Protein AF-A0A0G1TAV7-F1 (afdb_monomer_lite)

Secondary structure (DSSP, 8-state):
-EEEEEEEEETTEEEEEEEEEE---S--HHHHHHHHHTTSEEEEE--TTSS---EEEEE-GGG-------

Foldseek 3Di:
DDWDWDWDDDPNDIDTDGDDDDDDDDDDPVVVVVCVVVVQWDWDQPCVPVDGPDIDIDGDPVPPPDPDPD

Structure (mmCIF, N/CA/C/O backbone):
data_AF-A0A0G1TAV7-F1
#
_entry.id   AF-A0A0G1TAV7-F1
#
loop_
_atom_site.group_PDB
_atom_site.id
_atom_site.type_symbol
_atom_site.label_atom_id
_atom_site.label_alt_id
_atom_site.label_comp_id
_atom_site.label_asym_id
_atom_site.label_entity_id
_atom_site.label_seq_id
_atom_site.pdbx_PDB_ins_code
_atom_site.Cartn_x
_atom_site.Cartn_y
_atom_site.Cartn_z
_atom_site.occupancy
_atom_site.B_iso_or_equiv
_atom_site.auth_seq_id
_atom_site.auth_comp_id
_atom_site.auth_asym_id
_atom_site.auth_atom_id
_atom_site.pdbx_PDB_model_num
ATOM 1 N N . PHE A 1 1 ? 7.035 4.047 7.155 1.00 88.38 1 PHE A N 1
ATOM 2 C CA . PHE A 1 1 ? 6.592 2.866 7.926 1.00 88.38 1 PHE A CA 1
ATOM 3 C C . PHE A 1 1 ? 5.216 2.434 7.439 1.00 88.38 1 PHE A C 1
ATOM 5 O O . PHE A 1 1 ? 4.452 3.293 7.024 1.00 88.38 1 PHE A O 1
ATOM 12 N N . TYR A 1 2 ? 4.911 1.138 7.481 1.00 91.94 2 TYR A N 1
ATOM 13 C CA . TYR A 1 2 ? 3.586 0.565 7.234 1.00 91.94 2 TYR A CA 1
ATOM 14 C C . TYR A 1 2 ? 3.102 -0.091 8.526 1.00 91.94 2 TYR A C 1
ATOM 16 O O . TYR A 1 2 ? 3.826 -0.900 9.109 1.00 91.94 2 TYR A O 1
ATOM 24 N N . VAL A 1 3 ? 1.907 0.271 8.989 1.00 93.19 3 VAL A N 1
ATOM 25 C CA . VAL A 1 3 ? 1.343 -0.225 10.249 1.00 93.19 3 VAL A CA 1
ATOM 26 C C . VAL A 1 3 ? 0.069 -0.996 9.942 1.00 93.19 3 VAL A C 1
ATOM 28 O O . VAL A 1 3 ? -0.836 -0.469 9.300 1.00 93.19 3 VAL A O 1
ATOM 31 N N . LYS A 1 4 ? -0.005 -2.240 10.414 1.00 93.56 4 LYS A N 1
ATOM 32 C CA . LYS A 1 4 ? -1.226 -3.043 10.372 1.00 93.56 4 LYS A CA 1
ATOM 33 C C . LYS A 1 4 ? -1.977 -2.870 11.688 1.00 93.56 4 LYS A C 1
ATOM 35 O O . LYS A 1 4 ? -1.381 -2.968 12.765 1.00 93.56 4 LYS A O 1
ATOM 40 N N . ALA A 1 5 ? -3.279 -2.638 11.584 1.00 96.19 5 ALA A N 1
ATOM 41 C CA . ALA A 1 5 ? -4.176 -2.562 12.723 1.00 96.19 5 ALA A CA 1
ATOM 42 C C . ALA A 1 5 ? -5.318 -3.568 12.579 1.00 96.19 5 ALA A C 1
ATOM 44 O O . ALA A 1 5 ? -5.862 -3.743 11.488 1.00 96.19 5 ALA A O 1
ATOM 45 N N . ASP A 1 6 ? -5.690 -4.187 13.694 1.00 97.00 6 ASP A N 1
ATOM 46 C CA . ASP A 1 6 ? -6.957 -4.895 13.821 1.00 97.00 6 ASP A CA 1
ATOM 47 C C . ASP A 1 6 ? -8.034 -3.880 14.220 1.00 97.00 6 ASP A C 1
ATOM 49 O O . ASP A 1 6 ? -7.809 -3.040 15.099 1.00 97.00 6 ASP A O 1
ATOM 53 N N . VAL A 1 7 ? -9.196 -3.942 13.567 1.00 96.94 7 VAL A N 1
ATOM 54 C CA . VAL A 1 7 ? -10.281 -2.970 13.756 1.00 96.94 7 VAL A CA 1
ATOM 55 C C . VAL A 1 7 ? -11.479 -3.647 14.403 1.00 96.94 7 VAL A C 1
ATOM 57 O O . VAL A 1 7 ? -11.937 -4.697 13.955 1.00 96.94 7 VAL A O 1
ATOM 60 N N . LYS A 1 8 ? -12.025 -3.016 15.442 1.00 97.88 8 LYS A N 1
ATOM 61 C CA . LYS A 1 8 ? -13.276 -3.420 16.087 1.00 97.88 8 LYS A CA 1
ATOM 62 C C . LYS A 1 8 ? -14.251 -2.251 16.078 1.00 97.88 8 LYS A C 1
ATOM 64 O O . LYS A 1 8 ? -13.920 -1.187 16.587 1.00 97.88 8 LYS A O 1
ATOM 69 N N . LYS A 1 9 ? -15.475 -2.453 15.582 1.00 98.12 9 LYS A N 1
ATOM 70 C CA . LYS A 1 9 ? -16.564 -1.469 15.714 1.00 98.12 9 LYS A CA 1
ATOM 71 C C . LYS A 1 9 ? -17.494 -1.877 16.857 1.00 98.12 9 LYS A C 1
ATOM 73 O O . LYS A 1 9 ? -17.944 -3.019 16.899 1.00 98.12 9 LYS A O 1
ATOM 78 N N . LYS A 1 10 ? -17.770 -0.975 17.803 1.00 97.94 10 LYS A N 1
ATOM 79 C CA . LYS A 1 10 ? -18.731 -1.195 18.900 1.00 97.94 10 LYS A CA 1
ATOM 80 C C . LYS A 1 10 ? -19.422 0.120 19.260 1.00 97.94 10 LYS A C 1
ATOM 82 O O . LYS A 1 10 ? -18.746 1.111 19.512 1.00 97.94 10 LYS A O 1
ATOM 87 N N . ASN A 1 11 ? -20.756 0.113 19.319 1.00 96.75 11 ASN A N 1
ATOM 88 C CA . ASN A 1 11 ? -21.589 1.270 19.685 1.00 96.75 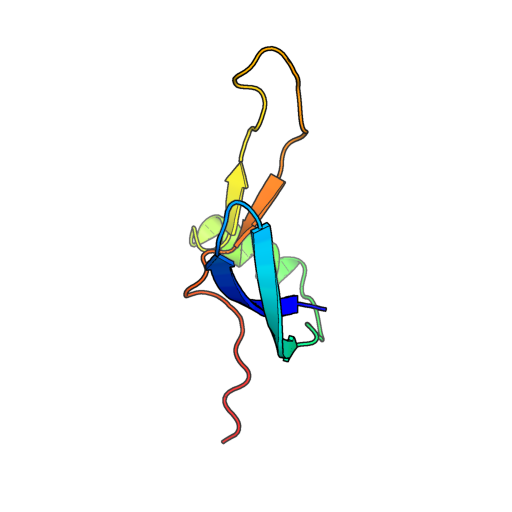11 ASN A CA 1
ATOM 89 C C . ASN A 1 11 ? -21.258 2.540 18.872 1.00 96.75 11 ASN A C 1
ATOM 91 O O . ASN A 1 11 ? -21.054 3.608 19.442 1.00 96.75 11 ASN A O 1
ATOM 95 N N . GLY A 1 12 ? -21.110 2.409 17.549 1.00 96.88 12 GLY A N 1
ATOM 96 C CA . GLY A 1 12 ? -20.768 3.528 16.657 1.00 96.88 12 GLY A CA 1
ATOM 97 C C . GLY A 1 12 ? -19.325 4.039 16.766 1.00 96.88 12 GLY A C 1
ATOM 98 O O . GLY A 1 12 ? -18.955 4.950 16.034 1.00 96.88 12 GLY A O 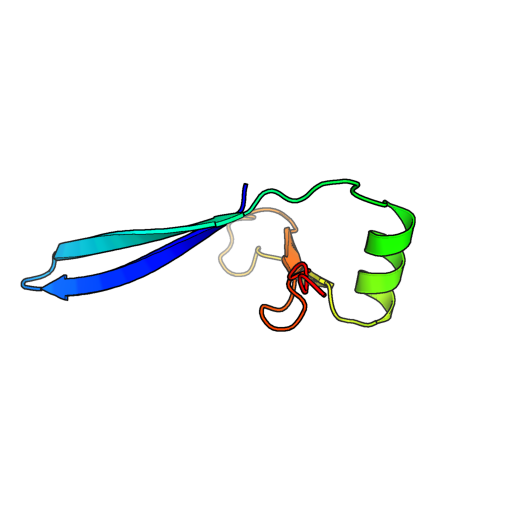1
ATOM 99 N N . LYS 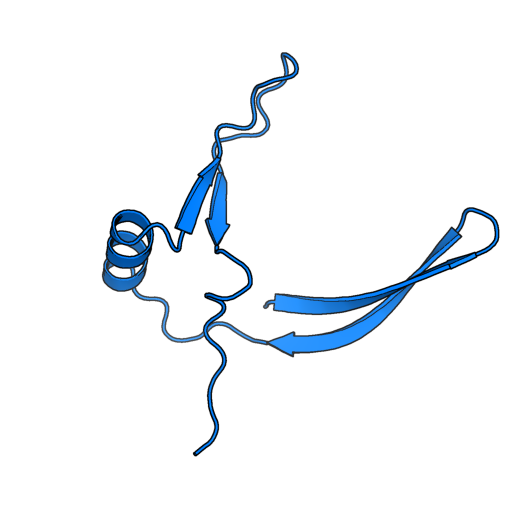A 1 13 ? -18.494 3.456 17.640 1.00 97.69 13 LYS A N 1
ATOM 100 C CA . LYS A 1 13 ? -17.073 3.798 17.779 1.00 97.69 13 LYS A CA 1
ATOM 101 C C . LYS A 1 13 ? -16.194 2.728 17.146 1.00 97.69 13 LYS A C 1
ATOM 103 O O . LYS A 1 13 ? -16.435 1.529 17.320 1.00 97.69 13 LYS A O 1
ATOM 108 N N . GLU A 1 14 ? -15.160 3.165 16.440 1.00 98.06 14 GLU A N 1
ATOM 109 C CA . GLU A 1 14 ? -14.111 2.293 15.917 1.00 98.06 14 GLU A CA 1
ATOM 110 C C . GLU A 1 14 ? -12.910 2.283 16.864 1.00 98.06 14 GLU A C 1
ATOM 112 O O . GLU A 1 14 ? -12.438 3.325 17.313 1.00 98.06 14 GLU A O 1
ATOM 117 N N . PHE A 1 15 ? -12.424 1.087 17.167 1.00 98.06 15 PHE A N 1
ATOM 118 C CA . PHE A 1 15 ? -11.260 0.835 18.001 1.00 98.06 15 PHE A CA 1
ATOM 119 C C . PHE A 1 15 ? -10.185 0.182 17.142 1.00 98.06 15 PHE A C 1
ATOM 121 O O . PHE A 1 15 ? -10.469 -0.755 16.393 1.00 98.06 15 PHE A O 1
ATOM 128 N N . TYR A 1 16 ? -8.953 0.653 17.295 1.00 97.75 16 TYR A N 1
ATOM 129 C CA . TYR A 1 16 ? -7.807 0.213 16.512 1.00 97.75 16 TYR A CA 1
ATOM 130 C C . TYR A 1 16 ? -6.763 -0.395 17.441 1.00 97.75 16 TYR A C 1
ATOM 132 O O . TYR A 1 16 ? -6.312 0.253 18.384 1.00 97.75 16 TYR A O 1
ATOM 140 N N . LYS A 1 17 ? -6.364 -1.638 17.171 1.00 97.62 17 LYS A N 1
ATOM 141 C CA . LYS A 1 17 ? -5.213 -2.272 17.816 1.00 97.62 17 LYS A CA 1
ATOM 142 C C . LYS A 1 17 ? -4.082 -2.355 16.801 1.00 97.62 17 LYS A C 1
ATOM 144 O O . LYS A 1 17 ? -4.124 -3.190 15.903 1.00 97.62 17 LYS A O 1
ATOM 149 N N . PHE A 1 18 ? -3.067 -1.510 16.945 1.00 96.31 18 PHE A N 1
ATOM 150 C CA . PHE A 1 18 ? -1.867 -1.571 16.110 1.00 96.31 18 PHE A CA 1
ATOM 151 C C . PHE A 1 18 ? -1.056 -2.816 16.483 1.00 96.31 18 PHE A C 1
ATOM 153 O O . PHE A 1 18 ? -0.534 -2.909 17.591 1.00 96.31 18 PHE A O 1
ATOM 160 N N . SER A 1 19 ? -1.005 -3.799 15.587 1.00 93.62 19 SER A N 1
ATOM 161 C CA . SER A 1 19 ? -0.476 -5.136 15.885 1.00 93.62 19 SER A CA 1
ATOM 162 C C . SER A 1 19 ? 0.854 -5.432 15.200 1.00 93.62 19 SER A C 1
ATOM 164 O O . SER A 1 19 ? 1.590 -6.307 15.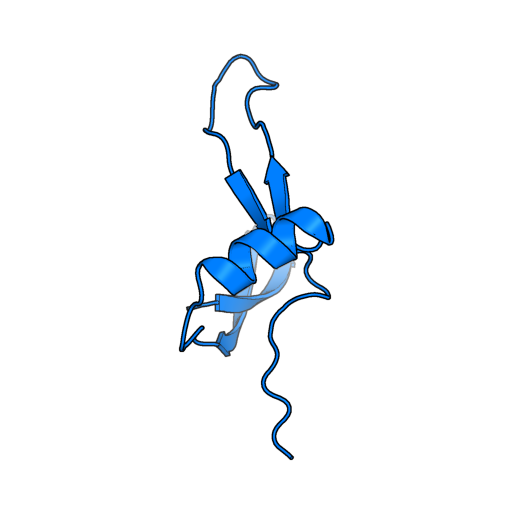651 1.00 93.62 19 SER A O 1
ATOM 166 N N . LYS A 1 20 ? 1.198 -4.703 14.132 1.00 91.88 20 LYS A N 1
ATOM 167 C CA . LYS A 1 20 ? 2.472 -4.873 13.425 1.00 91.88 20 LYS A CA 1
ATOM 168 C C . LYS A 1 20 ? 2.938 -3.569 12.792 1.00 91.88 20 LYS A C 1
ATOM 170 O O . LYS A 1 20 ? 2.146 -2.870 12.165 1.00 91.88 20 LYS A O 1
ATOM 175 N N . ILE A 1 21 ? 4.236 -3.298 12.887 1.00 93.38 21 ILE A N 1
ATOM 176 C CA . ILE A 1 21 ? 4.912 -2.211 12.177 1.00 93.38 21 ILE A CA 1
ATOM 177 C C . ILE A 1 21 ? 6.007 -2.784 11.276 1.00 93.38 21 ILE A C 1
ATOM 179 O O . ILE A 1 21 ? 6.723 -3.706 11.655 1.00 93.38 21 ILE A O 1
ATOM 183 N N . MET A 1 22 ? 6.111 -2.251 10.063 1.00 91.44 22 MET A N 1
ATOM 184 C CA . MET A 1 22 ? 7.131 -2.597 9.077 1.00 91.44 22 MET A CA 1
ATOM 185 C C . MET A 1 22 ? 7.779 -1.317 8.542 1.00 91.44 22 MET A C 1
ATOM 187 O O . MET A 1 22 ? 7.121 -0.284 8.384 1.00 91.44 22 MET A O 1
ATOM 191 N N . MET A 1 23 ? 9.071 -1.374 8.230 1.00 92.00 23 MET A N 1
ATOM 192 C CA . MET A 1 23 ? 9.791 -0.286 7.572 1.00 92.00 23 MET A CA 1
ATOM 193 C C . MET A 1 23 ? 10.250 -0.761 6.197 1.00 92.00 23 MET A C 1
ATOM 195 O O . MET A 1 23 ? 11.031 -1.702 6.100 1.00 92.00 23 MET A O 1
ATOM 199 N N . LEU A 1 24 ? 9.795 -0.085 5.140 1.00 91.19 24 LEU A N 1
ATOM 200 C CA . LEU A 1 24 ? 10.393 -0.263 3.824 1.00 91.19 24 LEU A CA 1
ATOM 201 C C . LEU A 1 24 ? 11.822 0.283 3.864 1.00 91.19 24 LEU A C 1
ATOM 203 O O . LEU A 1 24 ? 12.040 1.431 4.250 1.00 91.19 24 LEU A O 1
ATOM 207 N N . ARG A 1 25 ? 12.782 -0.541 3.460 1.00 90.88 25 ARG A N 1
ATOM 208 C CA . ARG A 1 25 ? 14.194 -0.176 3.331 1.00 90.88 25 ARG A CA 1
ATOM 209 C C . ARG A 1 25 ? 14.631 -0.445 1.897 1.00 90.88 25 ARG A C 1
ATOM 211 O O . ARG A 1 25 ? 14.028 -1.278 1.229 1.00 90.88 25 ARG A O 1
ATOM 218 N N . LYS A 1 26 ? 15.696 0.232 1.453 1.00 92.31 26 LYS A N 1
ATOM 219 C CA . LYS A 1 26 ? 16.304 0.026 0.125 1.00 92.31 26 LYS A CA 1
ATOM 220 C C . LYS A 1 26 ? 15.291 0.188 -1.022 1.00 92.31 26 LYS A C 1
ATOM 222 O O . LYS A 1 26 ? 15.175 -0.679 -1.882 1.00 92.31 26 LYS A O 1
ATOM 227 N N . PHE A 1 27 ? 14.529 1.284 -1.007 1.00 93.56 27 PHE A N 1
ATOM 228 C CA . PHE A 1 27 ? 13.639 1.608 -2.122 1.00 93.56 27 PHE A CA 1
ATOM 229 C C . PHE A 1 27 ? 14.438 1.689 -3.431 1.00 93.56 27 PHE A C 1
ATOM 231 O O . PHE A 1 27 ? 15.512 2.287 -3.462 1.00 93.56 27 PHE A O 1
ATOM 238 N N . SER A 1 28 ? 13.899 1.092 -4.492 1.00 95.50 28 SER A N 1
ATOM 239 C CA . SER A 1 28 ? 14.478 1.111 -5.833 1.00 95.50 28 SER A CA 1
ATOM 240 C C . SER A 1 28 ? 13.477 1.735 -6.792 1.00 95.50 28 SER A C 1
ATOM 242 O O . SER A 1 28 ? 12.347 1.256 -6.898 1.00 95.50 28 SER A O 1
ATOM 244 N N . PHE A 1 29 ? 13.898 2.788 -7.490 1.00 97.62 29 PHE A N 1
ATOM 245 C CA . PHE A 1 29 ? 13.067 3.437 -8.498 1.00 97.62 29 PHE A CA 1
ATOM 246 C C . PHE A 1 29 ? 12.806 2.506 -9.688 1.00 97.62 29 PHE A C 1
ATOM 248 O O . PHE A 1 29 ? 11.657 2.326 -10.073 1.00 97.62 29 PHE A O 1
ATOM 255 N N . GLU A 1 30 ? 13.828 1.797 -10.171 1.00 98.50 30 GLU A N 1
ATOM 256 C CA . GLU A 1 30 ? 13.670 0.770 -11.212 1.00 98.50 30 GLU A CA 1
ATOM 257 C C . GLU A 1 30 ? 12.734 -0.360 -10.770 1.00 98.50 30 GLU A C 1
ATOM 259 O O . GLU A 1 30 ? 11.866 -0.807 -11.517 1.00 98.50 30 GLU A O 1
ATOM 264 N N . GLY A 1 31 ? 12.849 -0.792 -9.508 1.00 96.50 31 GLY A N 1
ATOM 265 C CA . GLY A 1 31 ? 11.928 -1.774 -8.935 1.00 96.50 31 GLY A CA 1
ATOM 266 C C . GLY A 1 31 ? 10.482 -1.269 -8.891 1.00 96.50 31 GLY A C 1
ATOM 267 O O . GLY A 1 31 ? 9.552 -2.050 -9.086 1.00 96.50 31 GLY A O 1
ATOM 268 N N . PHE A 1 32 ? 10.288 0.031 -8.669 1.00 97.31 32 PHE A N 1
ATOM 269 C CA . PHE A 1 32 ? 8.979 0.671 -8.718 1.00 97.31 32 PHE A CA 1
ATOM 270 C C . PHE A 1 32 ? 8.419 0.743 -10.147 1.00 97.31 32 PHE A C 1
ATOM 272 O O . PHE A 1 32 ? 7.254 0.394 -10.336 1.00 97.31 32 PHE A O 1
ATOM 279 N N . LEU A 1 33 ? 9.232 1.110 -11.146 1.00 98.50 33 LEU A N 1
ATOM 280 C CA . LEU A 1 33 ? 8.827 1.104 -12.559 1.00 98.50 33 LEU A CA 1
ATOM 281 C C . LEU A 1 33 ? 8.410 -0.298 -13.012 1.00 98.50 33 LEU A C 1
ATOM 283 O O . LEU A 1 33 ? 7.297 -0.485 -13.497 1.00 98.50 33 LEU A O 1
ATOM 287 N N . LYS A 1 34 ? 9.235 -1.306 -12.723 1.00 98.31 34 LYS A N 1
ATOM 288 C CA . LYS A 1 34 ? 8.906 -2.708 -12.996 1.00 98.31 34 LYS A CA 1
ATOM 289 C C . LYS A 1 34 ? 7.602 -3.143 -12.317 1.00 98.31 34 LYS A C 1
ATOM 291 O O . LYS A 1 34 ? 6.803 -3.873 -12.893 1.00 98.31 34 LYS A O 1
ATOM 296 N N . ALA A 1 35 ? 7.351 -2.691 -11.088 1.00 97.75 35 ALA A N 1
ATOM 297 C CA . ALA A 1 35 ? 6.112 -3.009 -10.385 1.00 97.75 35 ALA A CA 1
ATOM 298 C C . ALA A 1 35 ? 4.867 -2.366 -11.027 1.00 97.75 35 ALA A C 1
ATOM 300 O O . ALA A 1 35 ? 3.780 -2.934 -10.899 1.00 97.75 35 ALA A O 1
ATOM 301 N N . LEU A 1 36 ? 5.003 -1.220 -11.707 1.00 98.38 36 LEU A N 1
ATOM 302 C CA . LEU A 1 36 ? 3.936 -0.642 -12.533 1.00 98.38 36 LEU A CA 1
ATOM 303 C C . LEU A 1 36 ? 3.686 -1.501 -13.777 1.00 98.38 36 LEU A C 1
ATOM 305 O O . LEU A 1 36 ? 2.541 -1.863 -14.040 1.00 98.38 36 LEU A O 1
ATOM 309 N N . GLU A 1 37 ? 4.749 -1.868 -14.497 1.00 98.44 37 GLU A N 1
ATOM 310 C CA . GLU A 1 37 ? 4.678 -2.707 -15.706 1.00 98.44 37 GLU A CA 1
ATOM 311 C C . GLU A 1 37 ? 4.031 -4.072 -15.425 1.00 98.44 37 GLU A C 1
ATOM 313 O O . GLU A 1 37 ? 3.200 -4.549 -16.193 1.00 98.44 37 GLU A O 1
ATOM 318 N N . GLU A 1 38 ? 4.350 -4.677 -14.278 1.00 98.00 38 GLU A N 1
ATOM 319 C CA . GLU A 1 38 ? 3.801 -5.964 -13.831 1.00 98.00 38 GLU A CA 1
ATOM 320 C C . GLU A 1 38 ? 2.431 -5.845 -13.129 1.00 98.00 38 GLU A C 1
ATOM 322 O O . GLU A 1 38 ? 1.952 -6.811 -12.533 1.00 98.00 38 GLU A O 1
ATOM 327 N N . ALA A 1 39 ? 1.801 -4.664 -13.144 1.00 97.56 39 ALA A N 1
ATOM 328 C CA . ALA A 1 39 ? 0.511 -4.379 -12.507 1.00 97.56 39 ALA A CA 1
ATOM 329 C C . ALA A 1 39 ? 0.442 -4.688 -10.993 1.00 97.56 39 ALA A C 1
ATOM 331 O O . ALA A 1 39 ? -0.643 -4.911 -10.442 1.00 97.56 39 ALA A O 1
ATOM 332 N N . LYS A 1 40 ? 1.588 -4.675 -10.300 1.00 97.38 40 LYS A N 1
ATOM 333 C CA . LYS A 1 40 ? 1.695 -4.800 -8.834 1.00 97.38 40 LYS A CA 1
ATOM 334 C C . LYS A 1 40 ? 1.437 -3.462 -8.144 1.00 97.38 40 LYS A C 1
ATOM 336 O O . LYS A 1 40 ? 0.824 -3.427 -7.076 1.00 97.38 40 LYS A O 1
ATOM 341 N N . VAL A 1 41 ? 1.884 -2.369 -8.761 1.00 97.94 41 VAL A N 1
ATOM 342 C CA . VAL A 1 41 ? 1.507 -0.992 -8.424 1.00 97.94 41 VAL A CA 1
ATOM 343 C C . VAL A 1 41 ? 0.533 -0.485 -9.484 1.00 97.94 41 VAL A C 1
ATOM 345 O O . VAL A 1 41 ? 0.733 -0.695 -10.674 1.00 97.94 41 VAL A O 1
ATOM 348 N N . LEU A 1 42 ? -0.529 0.184 -9.047 1.00 97.56 42 LEU A N 1
ATOM 349 C CA . LEU A 1 42 ? -1.579 0.749 -9.889 1.00 97.56 42 LEU A CA 1
ATOM 350 C C . LEU A 1 42 ? -1.535 2.276 -9.837 1.00 97.56 42 LEU A C 1
ATOM 352 O O . LEU A 1 42 ? -1.207 2.848 -8.794 1.00 97.56 42 LEU A O 1
ATOM 356 N N . VAL A 1 43 ? -1.925 2.921 -10.936 1.00 97.44 43 VAL A N 1
ATOM 357 C CA . VAL A 1 43 ? -2.164 4.369 -11.003 1.00 97.44 43 VAL A CA 1
ATOM 358 C C . VAL A 1 43 ? -3.655 4.624 -10.789 1.00 97.44 43 VAL A C 1
ATOM 360 O O . VAL A 1 43 ? -4.485 4.186 -11.580 1.00 97.44 43 VAL A O 1
ATOM 363 N N . ASP A 1 44 ? -3.996 5.304 -9.699 1.00 95.69 44 ASP A N 1
ATOM 364 C CA . ASP A 1 44 ? -5.368 5.630 -9.308 1.00 95.69 44 ASP A CA 1
ATOM 365 C C . ASP A 1 44 ? -5.647 7.120 -9.548 1.00 95.69 44 ASP A C 1
ATOM 367 O O . ASP A 1 44 ? -5.079 7.989 -8.876 1.00 95.69 44 ASP A O 1
ATOM 371 N N . PHE A 1 45 ? -6.517 7.409 -10.519 1.00 93.25 45 PHE A N 1
ATOM 372 C CA . PHE A 1 45 ? -7.008 8.752 -10.830 1.00 93.25 45 PHE A CA 1
ATOM 373 C C . PHE A 1 45 ? -8.217 9.087 -9.950 1.00 93.25 45 PHE A C 1
ATOM 375 O O . PHE A 1 45 ? -9.377 8.863 -10.305 1.00 93.25 45 PHE A O 1
ATOM 382 N N . ASP A 1 46 ? -7.940 9.639 -8.776 1.00 90.81 46 ASP A N 1
ATOM 383 C CA . ASP A 1 46 ? -8.946 9.868 -7.743 1.00 90.81 46 ASP A CA 1
ATOM 384 C C . ASP A 1 46 ? -9.607 11.254 -7.869 1.00 90.81 46 ASP A C 1
ATOM 386 O O . ASP A 1 46 ? -9.396 12.151 -7.051 1.00 90.81 46 ASP A O 1
ATOM 390 N N . ALA A 1 47 ? -10.380 11.438 -8.944 1.00 88.94 47 ALA A N 1
ATOM 391 C CA . ALA A 1 47 ? -11.062 12.698 -9.280 1.00 88.94 47 ALA A CA 1
ATOM 392 C C . ALA A 1 47 ? -12.560 12.519 -9.618 1.00 88.94 47 ALA A C 1
ATOM 394 O O . ALA A 1 47 ? -13.176 13.360 -10.268 1.00 88.94 47 ALA A O 1
ATOM 395 N N . ARG A 1 48 ? -13.165 11.405 -9.189 1.00 83.81 48 ARG A N 1
ATOM 396 C CA . ARG A 1 48 ? -14.507 10.958 -9.621 1.00 83.81 48 ARG A CA 1
ATOM 397 C C . ARG A 1 48 ? -15.679 11.766 -9.043 1.00 83.81 48 ARG A C 1
ATOM 399 O O . ARG A 1 48 ? -16.808 11.573 -9.474 1.00 83.81 48 ARG A O 1
ATOM 406 N N . THR A 1 49 ? -15.433 12.640 -8.070 1.00 83.25 49 THR A N 1
ATOM 407 C CA . THR A 1 49 ? -16.470 13.338 -7.282 1.00 83.25 49 THR A CA 1
ATOM 408 C C . THR A 1 49 ? -16.500 14.852 -7.514 1.00 83.25 49 THR A C 1
ATOM 410 O O . THR A 1 49 ? -17.082 15.583 -6.719 1.00 83.25 49 THR A O 1
ATOM 413 N N . GLY A 1 50 ? -15.844 15.353 -8.568 1.00 85.75 50 GLY A N 1
ATOM 414 C CA . GLY A 1 50 ? -15.688 16.799 -8.793 1.00 85.75 50 GLY A CA 1
ATOM 415 C C . GLY A 1 50 ? -14.661 17.464 -7.866 1.00 85.75 50 GLY A C 1
ATOM 416 O O . GLY A 1 50 ? -14.429 18.665 -7.962 1.00 85.75 50 GLY A O 1
ATOM 417 N N . HIS A 1 51 ? -14.003 16.683 -7.005 1.00 91.75 51 HIS A N 1
ATOM 418 C CA . HIS A 1 51 ? -12.851 17.091 -6.215 1.00 91.75 51 HIS A CA 1
ATOM 419 C C . HIS A 1 51 ? -11.659 16.202 -6.579 1.00 91.75 51 HIS A C 1
ATOM 421 O O . HIS A 1 51 ? -11.735 14.975 -6.502 1.00 91.75 51 HIS A O 1
ATOM 427 N N . ASN A 1 52 ? -10.561 16.818 -7.013 1.00 91.81 52 ASN A N 1
ATOM 428 C CA . ASN A 1 52 ? -9.348 16.091 -7.361 1.00 91.81 52 ASN A CA 1
ATOM 429 C C . ASN A 1 52 ? -8.530 15.819 -6.093 1.00 91.81 52 ASN A C 1
ATOM 431 O O . ASN A 1 52 ? -7.905 16.726 -5.549 1.00 91.81 52 ASN A O 1
ATOM 435 N N . HIS A 1 53 ? -8.499 14.562 -5.653 1.00 91.75 53 HIS A N 1
ATOM 436 C CA . HIS A 1 53 ? -7.697 14.127 -4.509 1.00 91.75 53 HIS A CA 1
ATOM 437 C C . HIS A 1 53 ? -6.238 13.798 -4.887 1.00 91.75 53 HIS A C 1
ATOM 439 O O . HIS A 1 53 ? -5.497 13.268 -4.053 1.00 91.75 53 HIS A O 1
ATOM 445 N N . GLY A 1 54 ? -5.843 14.033 -6.141 1.00 93.06 54 GLY A N 1
ATOM 446 C CA . GLY A 1 54 ? -4.535 13.721 -6.713 1.00 93.06 54 GLY A CA 1
ATOM 447 C C . GLY A 1 54 ? -4.418 12.287 -7.239 1.00 93.06 54 GLY A C 1
ATOM 448 O O . GLY A 1 54 ? -5.057 11.360 -6.728 1.00 93.06 54 GLY A O 1
ATOM 449 N N . THR A 1 55 ? -3.553 12.109 -8.242 1.00 95.50 55 THR A N 1
ATOM 450 C CA . THR A 1 55 ? -3.140 10.797 -8.760 1.00 95.50 55 THR A CA 1
ATOM 451 C C . THR A 1 55 ? -2.334 10.047 -7.702 1.00 95.50 55 THR A C 1
ATOM 453 O O . THR A 1 55 ? -1.395 10.598 -7.127 1.00 95.50 55 THR A O 1
ATOM 456 N N . LYS A 1 56 ? -2.688 8.788 -7.435 1.00 95.69 56 LYS A N 1
ATOM 457 C CA . LYS A 1 56 ? -2.060 7.963 -6.391 1.00 95.69 56 LYS A CA 1
ATOM 458 C C . LYS A 1 56 ? -1.437 6.714 -6.992 1.00 95.69 56 LYS A C 1
ATOM 460 O O . LYS A 1 56 ? -2.032 6.074 -7.850 1.00 95.69 56 LYS A O 1
ATOM 465 N N . PHE A 1 57 ? -0.283 6.318 -6.470 1.00 97.62 57 PHE A N 1
ATOM 466 C CA . PHE A 1 57 ? 0.275 4.992 -6.714 1.00 97.62 57 PHE A CA 1
ATOM 467 C C . PHE A 1 57 ? -0.171 4.043 -5.604 1.00 97.62 57 PHE A C 1
ATOM 469 O O . PHE A 1 57 ? 0.051 4.319 -4.423 1.00 97.62 57 PHE A O 1
ATOM 476 N N . ARG A 1 58 ? -0.818 2.932 -5.964 1.00 97.06 58 ARG A N 1
ATOM 477 C CA . ARG A 1 58 ? -1.341 1.949 -5.005 1.00 97.06 58 ARG A CA 1
ATOM 478 C C . ARG A 1 58 ? -0.710 0.586 -5.224 1.00 97.06 58 ARG A C 1
ATOM 480 O O . ARG A 1 58 ? -0.855 0.007 -6.291 1.00 97.06 58 ARG A O 1
ATOM 487 N N . LEU A 1 59 ? -0.047 0.060 -4.201 1.00 95.81 59 LEU A N 1
ATOM 488 C CA . LEU A 1 59 ? 0.481 -1.302 -4.206 1.00 95.81 59 LEU A CA 1
ATOM 489 C C . LEU A 1 59 ? -0.636 -2.296 -3.866 1.00 95.81 59 LEU A C 1
ATOM 491 O O . LEU A 1 59 ? -1.389 -2.080 -2.913 1.00 95.81 59 LEU A O 1
ATOM 495 N N . ARG A 1 60 ? -0.721 -3.399 -4.610 1.00 95.12 60 ARG A N 1
ATOM 496 C CA . ARG A 1 60 ? -1.582 -4.533 -4.255 1.00 95.12 60 ARG A CA 1
ATOM 497 C C . ARG A 1 60 ? -1.128 -5.162 -2.939 1.00 95.12 60 ARG A C 1
ATOM 499 O O . ARG A 1 60 ? 0.067 -5.335 -2.703 1.00 95.12 60 ARG A O 1
ATOM 506 N N . GLN A 1 61 ? -2.074 -5.511 -2.075 1.00 91.06 61 GLN A N 1
ATOM 507 C CA . GLN A 1 61 ? -1.777 -5.939 -0.705 1.00 91.06 61 GLN A CA 1
ATO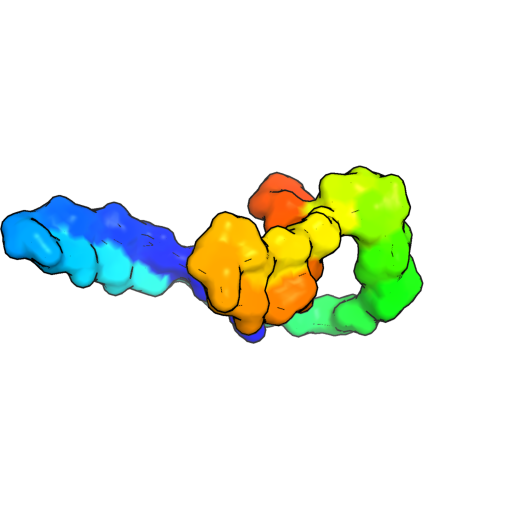M 508 C C . GLN A 1 61 ? -0.936 -7.228 -0.664 1.00 91.06 61 GLN A C 1
ATOM 510 O O . GLN A 1 61 ? -0.040 -7.365 0.167 1.00 91.06 61 GLN A O 1
ATOM 515 N N . GLU A 1 62 ? -1.194 -8.156 -1.578 1.00 92.06 62 GLU A N 1
ATOM 516 C CA . GLU A 1 62 ? -0.458 -9.406 -1.772 1.00 92.06 62 GLU A CA 1
ATOM 517 C C . GLU A 1 62 ? 0.964 -9.198 -2.315 1.00 92.06 62 GLU A C 1
ATOM 519 O O . GLU A 1 62 ? 1.806 -10.083 -2.194 1.00 92.06 62 GLU A O 1
ATOM 524 N N . CYS A 1 63 ? 1.250 -8.020 -2.874 1.00 94.31 63 CYS A N 1
ATOM 525 C CA . CYS A 1 63 ? 2.569 -7.636 -3.372 1.00 94.31 63 CYS A CA 1
ATOM 526 C C . CYS A 1 63 ? 3.401 -6.875 -2.334 1.00 94.31 63 CYS A C 1
ATOM 528 O O . CYS A 1 63 ? 4.467 -6.357 -2.676 1.00 94.31 63 CYS A O 1
ATOM 530 N N . LEU A 1 64 ? 2.942 -6.782 -1.078 1.00 90.25 64 LEU A N 1
ATOM 531 C CA . LEU A 1 64 ? 3.755 -6.213 -0.009 1.00 90.25 64 LEU A CA 1
ATOM 532 C C . LEU A 1 64 ? 5.106 -6.944 0.065 1.00 90.25 64 LEU A C 1
ATOM 534 O O . LEU A 1 64 ? 5.127 -8.175 0.153 1.00 90.25 64 LEU A O 1
ATOM 538 N N . PRO A 1 65 ? 6.236 -6.215 0.073 1.00 84.69 65 PRO A N 1
ATOM 539 C CA . PRO A 1 65 ? 7.547 -6.819 0.238 1.00 84.69 65 PRO A CA 1
ATOM 540 C C . PRO A 1 65 ? 7.690 -7.265 1.694 1.00 84.69 65 PRO A C 1
ATOM 542 O O . PRO A 1 65 ? 8.076 -6.497 2.577 1.00 84.69 65 PRO A O 1
ATOM 545 N N . ILE A 1 66 ? 7.299 -8.507 1.960 1.00 79.31 66 ILE A N 1
ATOM 546 C CA . ILE A 1 66 ? 7.482 -9.144 3.258 1.00 79.31 66 ILE A CA 1
ATOM 547 C C . ILE A 1 66 ? 8.874 -9.769 3.243 1.00 79.31 66 ILE A C 1
ATOM 549 O O . ILE A 1 66 ? 9.155 -10.646 2.428 1.00 79.31 66 ILE A O 1
ATOM 553 N N . GLU A 1 67 ? 9.741 -9.315 4.143 1.00 61.78 67 GLU A N 1
ATOM 554 C CA . GLU A 1 67 ? 11.018 -9.971 4.407 1.00 61.78 67 GLU A CA 1
ATOM 555 C C . GLU A 1 67 ? 10.707 -11.393 4.899 1.00 61.78 67 GLU A C 1
ATOM 557 O O . GLU A 1 67 ? 10.144 -11.587 5.980 1.00 61.78 67 GLU A O 1
ATOM 562 N N . ARG A 1 68 ? 10.971 -12.399 4.057 1.00 55.25 68 ARG A N 1
ATOM 563 C CA . ARG A 1 68 ? 11.030 -13.784 4.520 1.00 55.25 68 ARG A CA 1
ATOM 564 C C . ARG A 1 68 ? 12.368 -13.912 5.231 1.00 55.25 68 ARG A C 1
ATOM 566 O O . ARG A 1 68 ? 13.398 -13.945 4.569 1.00 55.25 68 ARG A O 1
ATOM 573 N N . TYR A 1 69 ? 12.345 -13.922 6.559 1.00 48.09 69 TYR A N 1
ATOM 574 C CA . TYR A 1 69 ? 13.481 -14.409 7.331 1.00 48.09 69 TYR A CA 1
ATOM 575 C C . TYR A 1 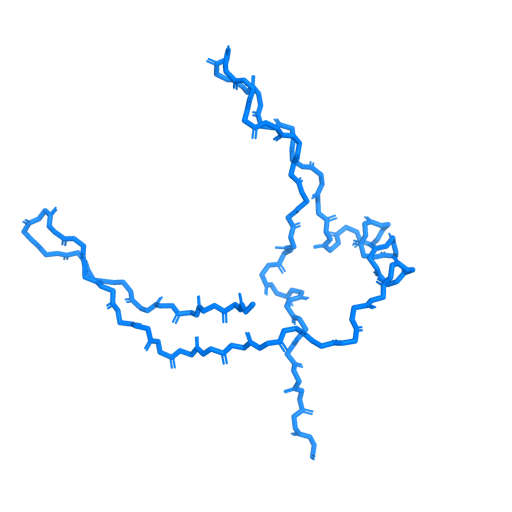69 ? 13.666 -15.886 6.944 1.00 48.09 69 TYR A C 1
ATOM 577 O O . TYR A 1 69 ? 12.803 -16.706 7.263 1.00 48.09 69 TYR A O 1
ATOM 585 N N . LEU A 1 70 ? 14.698 -16.176 6.145 1.00 39.25 70 LEU A N 1
ATOM 586 C CA . LEU A 1 70 ? 15.277 -17.515 6.014 1.00 39.25 70 LEU A CA 1
ATOM 587 C C . LEU A 1 70 ? 16.270 -17.717 7.157 1.00 39.25 70 LEU A C 1
ATOM 589 O O . LEU A 1 70 ? 16.981 -16.733 7.471 1.00 39.25 70 LEU A O 1
#

pLDDT: mean 91.8, std 11.0, range [39.25, 98.5]

Sequence (70 aa):
FYVKADVKKKNGKEFYKFSKIMMLRKFSFEGFLKALEEAKVLVDFDARTGHNHGTKFRLRQECLPIERYL

Radius of gyration: 16.15 Å; chains: 1; bounding box: 38×35×35 Å